Protein AF-A0A957G8X1-F1 (afdb_monomer_lite)

Radius of gyration: 17.3 Å; chains: 1; bounding box: 53×27×40 Å

Secondary structure (DSSP, 8-state):
-PPPHHHHHHHHHHHHHTT-HHHHHHHHHHHTTS---HHHHHHHHHHHHHHHHHTT-HHHHHHHHHHHHHH-SS--HHHHHHHHHIIIII--HHHHHHHHHHHHHHHHHH--SS--HHHHHHHHHHHHHHHHHHHHHHHHHTT-

Structure (mmCIF, N/CA/C/O backbone):
data_AF-A0A957G8X1-F1
#
_entry.id   AF-A0A957G8X1-F1
#
loop_
_atom_site.group_PDB
_atom_site.id
_atom_site.type_symbol
_atom_site.label_atom_id
_atom_site.label_alt_id
_atom_site.label_comp_id
_atom_site.label_asym_id
_atom_site.label_entity_id
_atom_site.label_seq_id
_atom_site.pdbx_PDB_ins_code
_atom_site.Cartn_x
_atom_site.Cartn_y
_atom_site.Cartn_z
_atom_site.occupancy
_atom_site.B_iso_or_equiv
_atom_site.auth_seq_id
_atom_site.auth_comp_id
_atom_site.auth_asym_id
_atom_site.auth_atom_id
_atom_site.pdbx_PDB_model_num
ATOM 1 N N . ALA A 1 1 ? -30.491 -12.656 2.046 1.00 53.97 1 ALA A N 1
ATOM 2 C CA . ALA A 1 1 ? -29.341 -12.913 1.165 1.00 53.97 1 ALA A CA 1
ATOM 3 C C . ALA A 1 1 ? -28.154 -12.186 1.769 1.00 53.97 1 ALA A C 1
ATOM 5 O O . ALA A 1 1 ? -28.340 -11.051 2.197 1.00 53.97 1 ALA A O 1
ATOM 6 N N . VAL A 1 2 ? -27.007 -12.848 1.909 1.00 68.50 2 VAL A N 1
ATOM 7 C CA . VAL A 1 2 ? -25.752 -12.133 2.184 1.00 68.50 2 VAL A CA 1
ATOM 8 C C . VAL A 1 2 ? -25.449 -11.336 0.913 1.00 68.50 2 VAL A C 1
ATOM 10 O O . VAL A 1 2 ? -25.648 -11.873 -0.172 1.00 68.50 2 VAL A O 1
ATOM 13 N N . ALA A 1 3 ? -25.122 -10.050 1.034 1.00 82.12 3 ALA A N 1
ATOM 14 C CA . ALA A 1 3 ? -24.776 -9.239 -0.133 1.00 82.12 3 ALA A CA 1
ATOM 15 C C . ALA A 1 3 ? -23.482 -9.777 -0.759 1.00 82.12 3 ALA A C 1
ATOM 17 O O . ALA A 1 3 ? -22.564 -10.146 -0.024 1.00 82.12 3 ALA A O 1
ATOM 18 N N . GLU A 1 4 ? -23.423 -9.834 -2.089 1.00 91.56 4 GLU A N 1
ATOM 19 C CA . GLU A 1 4 ? -22.232 -10.309 -2.795 1.00 91.56 4 GLU A CA 1
ATOM 20 C C . GLU A 1 4 ? -21.053 -9.339 -2.568 1.00 91.56 4 GLU A C 1
ATOM 22 O O . GLU A 1 4 ? -21.274 -8.136 -2.371 1.00 91.56 4 GLU A O 1
ATOM 27 N N . PRO A 1 5 ? -19.791 -9.809 -2.595 1.00 93.50 5 PRO A N 1
ATOM 28 C CA . PRO A 1 5 ? -18.630 -8.951 -2.342 1.00 93.50 5 PRO A CA 1
ATOM 29 C C . PRO A 1 5 ? -18.544 -7.717 -3.262 1.00 93.50 5 PRO A C 1
ATOM 31 O O . PRO A 1 5 ? -18.173 -6.638 -2.797 1.00 93.50 5 PRO A O 1
ATOM 34 N N . ASP A 1 6 ? -18.954 -7.843 -4.528 1.00 94.38 6 ASP A N 1
ATOM 35 C CA . ASP A 1 6 ? -19.010 -6.737 -5.501 1.00 94.38 6 ASP A CA 1
ATOM 36 C C . ASP A 1 6 ? -20.045 -5.659 -5.128 1.00 94.38 6 ASP A C 1
ATOM 38 O O . ASP A 1 6 ? -19.804 -4.451 -5.276 1.00 94.38 6 ASP A O 1
ATOM 42 N N . ASP A 1 7 ? -21.196 -6.081 -4.596 1.00 95.50 7 ASP A N 1
ATOM 43 C CA . ASP A 1 7 ? -22.244 -5.173 -4.126 1.00 95.50 7 ASP A CA 1
ATOM 44 C C . ASP A 1 7 ? -21.768 -4.412 -2.884 1.00 95.50 7 ASP A C 1
ATOM 46 O O . ASP A 1 7 ? -21.935 -3.193 -2.784 1.00 95.5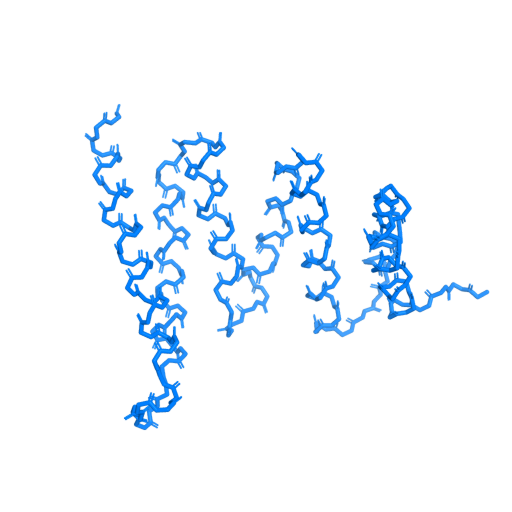0 7 ASP A O 1
ATOM 50 N N . LEU A 1 8 ? -21.119 -5.117 -1.953 1.00 96.25 8 LEU A N 1
ATOM 51 C CA . LEU A 1 8 ? -20.538 -4.521 -0.750 1.00 96.25 8 LEU A CA 1
ATOM 52 C C . LEU A 1 8 ? -19.420 -3.531 -1.085 1.00 96.25 8 LEU A C 1
ATOM 54 O O . LEU A 1 8 ? -19.377 -2.449 -0.499 1.00 96.25 8 LEU A O 1
ATOM 58 N N . LEU A 1 9 ? -18.560 -3.843 -2.058 1.00 97.19 9 LEU A N 1
ATOM 59 C CA . LEU A 1 9 ? -17.548 -2.914 -2.564 1.00 97.19 9 LEU A CA 1
ATOM 60 C C . LEU A 1 9 ? -18.194 -1.645 -3.145 1.00 97.19 9 LEU A C 1
ATOM 62 O O . LEU A 1 9 ? -17.774 -0.520 -2.851 1.00 97.19 9 LEU A O 1
ATOM 66 N N . SER A 1 10 ? -19.247 -1.810 -3.947 1.00 97.31 10 SER A N 1
ATOM 67 C CA . SER A 1 10 ? -19.978 -0.697 -4.559 1.00 97.31 10 SER A CA 1
ATOM 68 C C . SER A 1 10 ? -20.642 0.207 -3.513 1.00 97.31 10 SER A C 1
ATOM 70 O O . SER A 1 10 ? -20.550 1.439 -3.602 1.00 97.31 10 SER A O 1
ATOM 72 N N . LEU A 1 11 ? -21.260 -0.388 -2.489 1.00 97.25 11 LEU A N 1
ATOM 73 C CA . LEU A 1 11 ? -21.856 0.334 -1.365 1.00 97.25 11 LEU A CA 1
ATOM 74 C C . LEU A 1 11 ? -20.792 1.026 -0.503 1.00 97.25 11 LEU A C 1
ATOM 76 O O . LEU A 1 11 ? -20.948 2.204 -0.174 1.00 97.25 11 LEU A O 1
ATOM 80 N N . ALA A 1 12 ? -19.673 0.359 -0.214 1.00 97.88 12 ALA A N 1
ATOM 81 C CA . ALA A 1 12 ? -18.568 0.955 0.531 1.00 97.88 12 ALA A CA 1
ATOM 82 C C . ALA A 1 12 ? -18.042 2.216 -0.165 1.00 97.88 12 ALA A C 1
ATOM 84 O O . ALA A 1 12 ? -17.885 3.262 0.464 1.00 97.88 12 ALA A O 1
ATOM 85 N N . ARG A 1 13 ? -17.851 2.172 -1.489 1.00 98.00 13 ARG A N 1
ATOM 86 C CA . ARG A 1 13 ? -17.451 3.343 -2.289 1.00 98.00 13 ARG A CA 1
ATOM 87 C C . ARG A 1 13 ? -18.464 4.481 -2.222 1.00 98.00 13 ARG A C 1
ATOM 89 O O . ARG A 1 13 ? -18.078 5.653 -2.242 1.00 98.00 13 ARG A O 1
ATOM 96 N N . TRP A 1 14 ? -19.754 4.161 -2.165 1.00 98.12 14 TRP A N 1
ATOM 97 C CA . TRP A 1 14 ? -20.806 5.159 -1.991 1.00 98.12 14 TRP A CA 1
ATOM 98 C C . TRP A 1 14 ? -20.712 5.850 -0.624 1.00 98.12 14 TRP A C 1
ATOM 100 O O . TRP A 1 14 ? -20.682 7.082 -0.584 1.00 98.12 14 TRP A O 1
ATOM 110 N N . HIS A 1 15 ? -20.551 5.085 0.458 1.00 98.12 15 HIS A N 1
ATOM 111 C CA . HIS A 1 15 ? -20.329 5.614 1.808 1.00 98.12 15 HIS A CA 1
ATOM 112 C C . HIS A 1 15 ? -19.031 6.437 1.907 1.00 98.12 15 HIS A C 1
ATOM 114 O O . HIS A 1 15 ? -19.029 7.544 2.446 1.00 98.12 15 HIS A O 1
ATOM 120 N N . ILE A 1 16 ? -17.943 5.982 1.273 1.00 97.88 16 ILE A N 1
ATOM 121 C CA . ILE A 1 16 ? -16.670 6.718 1.189 1.00 97.88 16 ILE A CA 1
ATOM 122 C C . ILE A 1 16 ? -16.864 8.119 0.600 1.00 97.88 16 ILE A C 1
ATOM 124 O O . ILE A 1 16 ? -16.337 9.089 1.146 1.00 97.88 16 ILE A O 1
ATOM 128 N N . ARG A 1 17 ? -17.621 8.252 -0.499 1.00 97.81 17 ARG A N 1
ATOM 129 C CA . ARG A 1 17 ? -17.893 9.562 -1.123 1.00 97.81 17 ARG A CA 1
ATOM 130 C C . ARG A 1 17 ? -18.690 10.497 -0.212 1.00 97.81 17 ARG A C 1
ATOM 132 O O . ARG A 1 17 ? -18.601 11.711 -0.370 1.00 97.81 17 ARG A O 1
ATOM 139 N N . ARG A 1 18 ? -19.442 9.937 0.733 1.00 98.00 18 ARG A N 1
ATOM 140 C CA . ARG A 1 18 ? -20.230 10.659 1.740 1.00 98.00 18 ARG A CA 1
ATOM 141 C C . ARG A 1 18 ? -19.472 10.889 3.049 1.00 98.00 18 ARG A C 1
ATOM 143 O O . ARG A 1 18 ? -20.015 11.520 3.945 1.00 98.00 18 ARG A O 1
ATOM 150 N N . GLN A 1 19 ? -18.220 10.433 3.132 1.00 97.38 19 GLN A N 1
ATOM 151 C CA . GLN A 1 19 ? -17.379 10.469 4.335 1.00 97.38 19 GLN A CA 1
ATOM 152 C C . GLN A 1 19 ? -17.928 9.637 5.510 1.00 97.38 19 GLN A C 1
ATOM 154 O O . GLN A 1 19 ? -17.527 9.829 6.654 1.00 97.38 19 GLN A O 1
ATOM 159 N N . GLU A 1 20 ? -18.807 8.681 5.215 1.00 98.25 20 GLU A N 1
ATOM 160 C CA . GLU A 1 20 ? -19.376 7.707 6.155 1.00 98.25 20 GLU A CA 1
ATOM 161 C C . GLU A 1 20 ? -18.390 6.530 6.281 1.00 98.25 20 GLU A C 1
ATOM 163 O O . GLU A 1 20 ? -18.534 5.473 5.666 1.00 98.25 20 GLU A O 1
ATOM 168 N N . TYR A 1 21 ? -17.260 6.782 6.948 1.00 98.25 21 TYR A N 1
ATOM 169 C CA . TYR A 1 21 ? -16.101 5.887 6.904 1.00 98.25 21 TYR A CA 1
ATOM 170 C C . TYR A 1 21 ? -16.283 4.586 7.692 1.00 98.25 21 TYR A C 1
ATOM 172 O O . TYR A 1 21 ? -15.755 3.560 7.262 1.00 98.25 21 TYR A O 1
ATOM 180 N N . ASP A 1 22 ? -17.030 4.610 8.793 1.00 97.94 22 ASP A N 1
ATOM 181 C CA . ASP A 1 22 ? -17.245 3.430 9.639 1.00 97.94 22 ASP A CA 1
ATOM 182 C C . ASP A 1 22 ? -18.154 2.409 8.932 1.00 97.94 22 ASP A C 1
ATOM 184 O O . ASP A 1 22 ? -17.893 1.199 8.938 1.00 97.94 22 ASP A O 1
ATOM 188 N N . GLU A 1 23 ? -19.188 2.896 8.242 1.00 97.94 23 GLU A N 1
ATOM 189 C CA . GLU A 1 23 ? -20.075 2.090 7.406 1.00 97.94 23 GLU A CA 1
ATOM 190 C C . GLU A 1 23 ? -19.315 1.486 6.224 1.00 97.94 23 GLU A C 1
ATOM 192 O O . GLU A 1 23 ? -19.410 0.281 5.972 1.00 97.94 23 GLU A O 1
ATOM 197 N N . ALA A 1 24 ? -18.507 2.300 5.535 1.00 98.31 24 ALA A N 1
ATOM 198 C CA . ALA A 1 24 ? -17.683 1.827 4.430 1.00 98.31 24 ALA A CA 1
ATOM 199 C C . ALA A 1 24 ? -16.721 0.715 4.864 1.00 98.31 24 ALA A C 1
ATOM 201 O O . ALA A 1 24 ? -16.600 -0.304 4.188 1.00 98.31 24 ALA A O 1
ATOM 202 N N . GLU A 1 25 ? -16.047 0.886 6.000 1.00 98.38 25 GLU A N 1
ATOM 203 C CA . GLU A 1 25 ? -15.130 -0.123 6.518 1.00 98.38 25 GLU A CA 1
ATOM 204 C C . GLU A 1 25 ? -15.847 -1.421 6.873 1.00 98.38 25 GLU A C 1
ATOM 206 O O . GLU A 1 25 ? -15.357 -2.503 6.544 1.00 98.38 25 GLU A O 1
ATOM 211 N N . THR A 1 26 ? -17.008 -1.316 7.521 1.00 97.94 26 THR A N 1
ATOM 212 C CA . THR A 1 26 ? -17.830 -2.475 7.875 1.00 97.94 26 THR A CA 1
ATOM 213 C C . THR A 1 26 ? -18.154 -3.298 6.633 1.00 97.94 26 THR A C 1
ATOM 215 O O . THR A 1 26 ? -17.959 -4.513 6.636 1.00 97.94 26 THR A O 1
ATOM 218 N N . MET A 1 27 ? -18.566 -2.640 5.550 1.00 97.38 27 MET A N 1
ATOM 219 C CA . MET A 1 27 ? -18.871 -3.301 4.280 1.00 97.38 27 MET A CA 1
ATOM 220 C C . MET A 1 27 ? -17.642 -3.945 3.633 1.00 97.38 27 MET A C 1
ATOM 222 O O . MET A 1 27 ? -17.719 -5.095 3.210 1.00 97.38 27 MET A O 1
ATOM 226 N N . LEU A 1 28 ? -16.498 -3.253 3.598 1.00 97.81 28 LEU A N 1
ATOM 227 C CA . LEU A 1 28 ? -15.258 -3.801 3.033 1.00 97.81 28 LEU A CA 1
ATOM 228 C C . LEU A 1 28 ? -14.781 -5.037 3.805 1.00 97.81 28 LEU A C 1
ATOM 230 O O . LEU A 1 28 ? -14.409 -6.043 3.205 1.00 97.81 28 LEU A O 1
ATOM 234 N N . ARG A 1 29 ? -14.830 -4.994 5.141 1.00 97.44 29 ARG A N 1
ATOM 235 C CA . ARG A 1 29 ? -14.462 -6.140 5.987 1.00 97.44 29 ARG A CA 1
ATOM 236 C C . ARG A 1 29 ? -15.433 -7.304 5.837 1.00 97.44 29 ARG A C 1
ATOM 238 O O . ARG A 1 29 ? -14.996 -8.449 5.848 1.00 97.44 29 ARG A O 1
ATOM 245 N N . GLN A 1 30 ? -16.728 -7.020 5.695 1.00 95.94 30 GLN A N 1
ATOM 246 C CA . GLN A 1 30 ? -17.732 -8.044 5.410 1.00 95.94 30 GLN A CA 1
ATOM 247 C C . GLN A 1 30 ? -17.489 -8.701 4.051 1.00 95.94 30 GLN A C 1
ATOM 249 O O . GLN A 1 30 ? -17.531 -9.925 3.968 1.00 95.94 30 GLN A O 1
ATOM 254 N N . ALA A 1 31 ? -17.177 -7.916 3.017 1.00 96.19 31 ALA A N 1
ATOM 255 C CA . ALA A 1 31 ? -16.868 -8.443 1.693 1.00 96.19 31 ALA A CA 1
ATOM 256 C C . ALA A 1 31 ? -15.659 -9.388 1.749 1.00 96.19 31 ALA A C 1
ATOM 258 O O . ALA A 1 31 ? -15.740 -10.516 1.272 1.00 96.19 31 ALA A O 1
ATOM 259 N N . LEU A 1 32 ? -14.582 -8.973 2.427 1.00 96.06 32 LEU A N 1
ATOM 260 C CA . LEU A 1 32 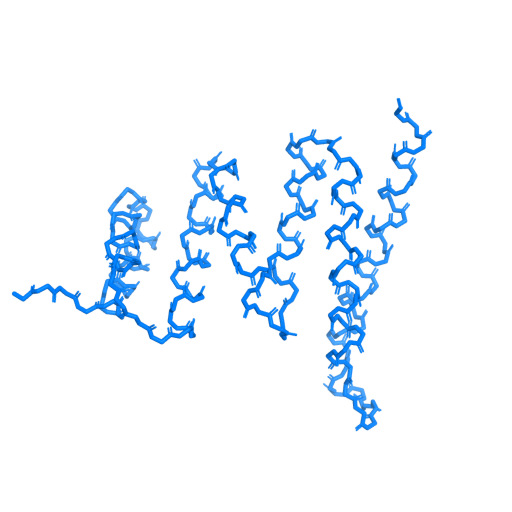? -13.346 -9.751 2.594 1.00 96.06 32 LEU A CA 1
ATOM 261 C C . LEU A 1 32 ? -13.497 -11.051 3.404 1.00 96.06 32 LEU A C 1
ATOM 263 O O . LEU A 1 32 ? -12.559 -11.844 3.437 1.00 96.06 32 LEU A O 1
ATOM 267 N N . ALA A 1 33 ? -14.634 -11.282 4.067 1.00 93.62 33 ALA A N 1
ATOM 268 C CA . ALA A 1 33 ? -14.880 -12.521 4.806 1.00 93.62 33 ALA A CA 1
ATOM 269 C C . ALA A 1 33 ? -15.308 -13.695 3.903 1.00 93.62 33 ALA A C 1
ATOM 271 O O . ALA A 1 33 ? -15.306 -14.839 4.359 1.00 93.62 33 ALA A O 1
ATOM 272 N N . GLY A 1 34 ? -15.704 -13.418 2.656 1.00 87.81 34 GLY A N 1
ATOM 273 C CA . GLY A 1 34 ? -16.123 -14.422 1.680 1.00 87.81 34 GLY A CA 1
ATOM 274 C C . GLY A 1 34 ? -14.998 -14.889 0.757 1.00 87.81 34 GLY A C 1
ATOM 275 O O . GLY A 1 34 ? -13.947 -14.258 0.642 1.00 87.81 34 GLY A O 1
ATOM 276 N N . GLU A 1 35 ? -15.244 -15.994 0.056 1.00 90.06 35 GLU A N 1
ATOM 277 C CA . GLU A 1 35 ? -14.409 -16.408 -1.072 1.00 90.06 35 GLU A CA 1
ATOM 278 C C . GLU A 1 35 ? -14.690 -15.520 -2.285 1.00 90.06 35 GLU A C 1
ATOM 280 O O . GLU A 1 35 ? -15.835 -15.168 -2.566 1.00 90.06 35 GLU A O 1
ATOM 285 N N . MET A 1 36 ? -13.639 -15.162 -3.020 1.00 94.44 36 MET A N 1
ATOM 286 C CA . MET A 1 36 ? -13.751 -14.326 -4.210 1.00 94.44 36 MET A CA 1
ATOM 287 C C . MET A 1 36 ? -12.548 -14.515 -5.143 1.00 94.44 36 MET A C 1
ATOM 289 O O . MET A 1 36 ? -11.498 -14.997 -4.706 1.00 94.44 36 MET A O 1
ATOM 293 N N . PRO A 1 37 ? -12.656 -14.108 -6.420 1.00 95.56 37 PRO A N 1
ATOM 294 C CA . PRO A 1 37 ? -11.513 -14.050 -7.324 1.00 95.56 37 PRO A CA 1
ATOM 295 C C . PRO A 1 37 ? -10.420 -13.100 -6.816 1.00 95.56 37 PRO A C 1
ATOM 297 O O . PRO A 1 37 ? -10.713 -12.057 -6.231 1.00 95.56 37 PRO A O 1
ATOM 300 N N . LEU A 1 38 ? -9.156 -13.418 -7.117 1.00 93.62 38 LEU A N 1
ATOM 301 C CA . LEU A 1 38 ? -7.993 -12.640 -6.666 1.00 93.62 38 LEU A CA 1
ATOM 302 C C . LEU A 1 38 ? -8.082 -11.149 -7.031 1.00 93.62 38 LEU A C 1
ATOM 304 O O . LEU A 1 38 ? -7.754 -10.306 -6.205 1.00 93.62 38 LEU A O 1
ATOM 308 N N . ALA A 1 39 ? -8.562 -10.826 -8.234 1.00 93.69 39 ALA A N 1
ATOM 309 C CA . ALA A 1 39 ? -8.692 -9.440 -8.683 1.00 93.69 39 ALA A CA 1
ATOM 310 C C . ALA A 1 39 ? -9.643 -8.623 -7.787 1.00 93.69 39 ALA A C 1
ATOM 312 O O . ALA A 1 39 ? -9.306 -7.513 -7.379 1.00 93.69 39 ALA A O 1
ATOM 313 N N . LEU A 1 40 ? -10.794 -9.198 -7.416 1.00 95.88 40 LEU A N 1
ATOM 314 C CA . LEU A 1 40 ? -11.753 -8.548 -6.519 1.00 95.88 40 LEU A CA 1
ATOM 315 C C . LEU A 1 40 ? -11.199 -8.430 -5.095 1.00 95.88 40 LEU A C 1
ATOM 317 O O . LEU A 1 40 ? -11.348 -7.394 -4.447 1.00 95.88 40 LEU A O 1
ATOM 321 N N . TYR A 1 41 ? -10.497 -9.464 -4.626 1.00 95.94 41 TYR A N 1
ATOM 322 C CA . TYR A 1 41 ? -9.805 -9.423 -3.341 1.00 95.94 41 TYR A CA 1
ATOM 323 C C . TYR A 1 41 ? -8.800 -8.269 -3.278 1.00 95.94 41 TYR A C 1
ATOM 325 O O . TYR A 1 41 ? -8.815 -7.489 -2.328 1.00 95.94 41 TYR A O 1
ATOM 333 N N . GLN A 1 42 ? -7.962 -8.119 -4.306 1.00 95.31 42 GLN A N 1
ATOM 334 C CA . GLN A 1 42 ? -6.980 -7.037 -4.385 1.00 95.31 42 GLN A CA 1
ATOM 335 C C . GLN A 1 42 ? -7.643 -5.659 -4.372 1.00 95.31 42 GLN A C 1
ATOM 337 O O . GLN A 1 42 ? -7.182 -4.769 -3.657 1.00 95.31 42 GLN A O 1
ATOM 342 N N . GLU A 1 43 ? -8.748 -5.492 -5.099 1.00 96.31 43 GLU A N 1
ATOM 343 C CA . GLU A 1 43 ? -9.505 -4.240 -5.132 1.00 96.31 43 GLU A CA 1
ATOM 344 C C . GLU A 1 43 ? -10.099 -3.885 -3.758 1.00 96.31 43 GLU A C 1
ATOM 346 O O . GLU A 1 43 ? -9.956 -2.753 -3.289 1.00 96.31 43 GLU A O 1
ATOM 351 N N . LEU A 1 44 ? -10.694 -4.861 -3.066 1.00 97.69 44 LEU A N 1
ATOM 352 C CA . LEU A 1 44 ? -11.240 -4.691 -1.716 1.00 97.69 44 LEU A CA 1
ATOM 353 C C . LEU A 1 44 ? -10.157 -4.369 -0.680 1.00 97.69 44 LEU A C 1
ATOM 355 O O . LEU A 1 44 ? -10.321 -3.446 0.124 1.00 97.69 44 LEU A O 1
ATOM 359 N N . VAL A 1 45 ? -9.042 -5.103 -0.704 1.00 97.56 45 VAL A N 1
ATOM 360 C CA . VAL A 1 45 ? -7.888 -4.864 0.175 1.00 97.56 45 VAL A CA 1
ATOM 361 C C . VAL A 1 45 ? -7.323 -3.464 -0.058 1.00 97.56 45 VAL A C 1
ATOM 363 O O . VAL A 1 45 ? -7.035 -2.753 0.906 1.00 97.56 45 VAL A O 1
ATOM 366 N N . GLN A 1 46 ? -7.212 -3.034 -1.316 1.00 97.75 46 GLN A N 1
ATOM 367 C CA . GLN A 1 46 ? -6.731 -1.703 -1.678 1.00 97.75 46 GLN A CA 1
ATOM 368 C C . GLN A 1 46 ? -7.657 -0.595 -1.170 1.00 97.75 46 GLN A C 1
ATOM 370 O O . GLN A 1 46 ? -7.179 0.365 -0.560 1.00 97.75 46 GLN A O 1
ATOM 375 N N . GLU A 1 47 ? -8.969 -0.718 -1.371 1.00 98.31 47 GLU A N 1
ATOM 376 C CA . GLU A 1 47 ? -9.944 0.253 -0.858 1.00 98.31 47 GLU A CA 1
ATOM 377 C C . GLU A 1 47 ? -9.903 0.346 0.671 1.00 98.31 47 GLU A C 1
ATOM 379 O O . GLU A 1 47 ? -9.877 1.449 1.228 1.00 98.31 47 GLU A O 1
ATOM 384 N N . LEU A 1 48 ? -9.813 -0.794 1.364 1.00 98.50 48 LEU A N 1
ATOM 385 C CA . LEU A 1 48 ? -9.707 -0.820 2.822 1.00 98.50 48 LEU A CA 1
ATOM 386 C C . LEU A 1 48 ? -8.404 -0.172 3.301 1.00 98.50 48 LEU A C 1
ATOM 388 O O . LEU A 1 48 ? -8.424 0.657 4.212 1.00 98.50 48 LEU A O 1
ATOM 392 N N . ALA A 1 49 ? -7.277 -0.475 2.659 1.00 98.25 49 ALA A N 1
ATOM 393 C CA . ALA A 1 49 ? -5.987 0.112 2.998 1.00 98.25 49 ALA A CA 1
ATOM 394 C C . ALA A 1 49 ? -5.988 1.644 2.827 1.00 98.25 49 ALA A C 1
ATOM 396 O O . ALA A 1 49 ? -5.503 2.377 3.699 1.00 98.25 49 ALA A O 1
ATOM 397 N N . TYR A 1 50 ? -6.595 2.153 1.750 1.00 98.19 50 TYR A N 1
ATOM 398 C CA . TYR A 1 50 ? -6.771 3.592 1.549 1.00 98.19 50 TYR A CA 1
ATOM 399 C C . TYR A 1 50 ? -7.700 4.228 2.583 1.00 98.19 50 TYR A C 1
ATOM 401 O O . TYR A 1 50 ? -7.385 5.304 3.101 1.00 98.19 50 TYR A O 1
ATOM 409 N N . LEU A 1 51 ? -8.822 3.583 2.910 1.00 98.44 51 LEU A N 1
ATOM 410 C CA . LEU A 1 51 ? -9.760 4.059 3.926 1.00 98.44 51 LEU A CA 1
ATOM 411 C C . LEU A 1 51 ? -9.093 4.166 5.305 1.00 98.44 51 LEU A C 1
ATOM 413 O O . LEU A 1 51 ? -9.210 5.199 5.971 1.00 98.44 51 LEU A O 1
ATOM 417 N N . LEU A 1 52 ? -8.340 3.140 5.706 1.00 98.44 52 LEU A N 1
ATOM 418 C CA . LEU A 1 52 ? -7.589 3.115 6.963 1.00 98.44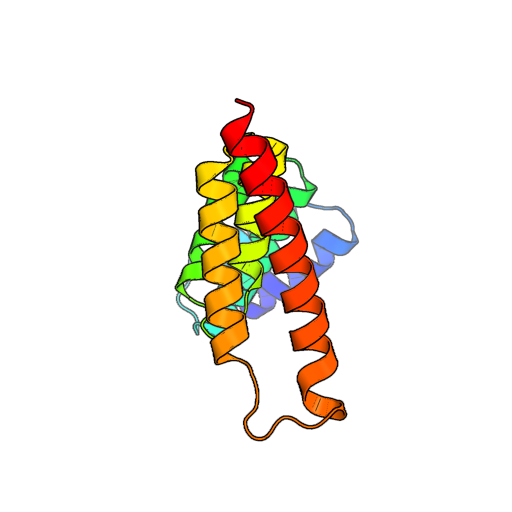 52 LEU A CA 1
ATOM 419 C C . LEU A 1 52 ? -6.540 4.227 7.006 1.00 98.44 52 LEU A C 1
ATOM 421 O O . LEU A 1 52 ? -6.485 4.997 7.966 1.00 98.44 52 LEU A O 1
ATOM 425 N N . LYS A 1 53 ? -5.761 4.389 5.931 1.00 96.50 53 LYS A N 1
ATOM 426 C CA . LYS A 1 53 ? -4.779 5.475 5.819 1.00 96.50 53 LYS A CA 1
ATOM 427 C C . LYS A 1 53 ? -5.439 6.854 5.924 1.00 96.50 53 LYS A C 1
ATOM 429 O O . LYS A 1 53 ? -4.961 7.704 6.672 1.00 96.50 53 LYS A O 1
ATOM 434 N N . ARG A 1 54 ? -6.552 7.080 5.215 1.00 96.25 54 ARG A N 1
ATOM 435 C CA . ARG A 1 54 ? -7.310 8.346 5.246 1.00 96.25 54 ARG A CA 1
ATOM 436 C C . ARG A 1 54 ? -7.860 8.671 6.633 1.00 96.25 54 ARG A C 1
ATOM 438 O O . ARG A 1 54 ? -7.940 9.839 6.992 1.00 96.25 54 ARG A O 1
ATOM 445 N N . THR A 1 55 ? -8.213 7.652 7.408 1.00 97.38 55 THR A N 1
ATOM 446 C CA . THR A 1 55 ? -8.735 7.797 8.777 1.00 97.38 55 THR A CA 1
ATOM 447 C C . THR A 1 55 ? -7.631 7.792 9.842 1.00 97.38 55 THR A C 1
ATOM 449 O O . THR A 1 55 ? -7.914 7.668 11.028 1.00 97.38 55 THR A O 1
ATOM 452 N N . GLY A 1 56 ? -6.362 7.937 9.441 1.00 96.19 56 GLY A N 1
ATOM 453 C CA . GLY A 1 56 ? -5.223 8.045 10.357 1.00 96.19 56 GLY A CA 1
ATOM 454 C C . GLY A 1 56 ? -4.716 6.711 10.910 1.00 96.19 56 GLY A C 1
ATOM 455 O O . GLY A 1 56 ? -3.726 6.690 11.635 1.00 96.19 56 GLY A O 1
ATOM 456 N N . ARG A 1 57 ? -5.315 5.580 10.526 1.00 97.69 57 ARG A N 1
ATOM 457 C CA . ARG A 1 57 ? -4.964 4.228 10.994 1.00 97.69 57 ARG A CA 1
ATOM 458 C C . ARG A 1 57 ? -3.913 3.572 10.102 1.00 97.69 57 ARG A C 1
ATOM 460 O O . ARG A 1 57 ? -4.070 2.451 9.622 1.00 97.69 57 ARG A O 1
ATOM 467 N N . SER A 1 58 ? -2.817 4.291 9.871 1.00 95.88 58 SER A N 1
ATOM 468 C CA . SER A 1 58 ? -1.742 3.845 8.971 1.00 95.88 58 SER A CA 1
ATOM 469 C C . SER A 1 58 ? -1.076 2.544 9.438 1.00 95.88 58 SER A C 1
ATOM 471 O O . SER A 1 58 ? -0.726 1.712 8.606 1.00 95.88 58 SER A O 1
ATOM 473 N N . ASP A 1 59 ? -0.966 2.336 10.754 1.00 97.19 59 ASP A N 1
ATOM 474 C CA . ASP A 1 59 ? -0.433 1.095 11.341 1.00 97.19 59 ASP A CA 1
ATOM 475 C C . ASP A 1 59 ? -1.304 -0.129 11.042 1.00 97.19 59 ASP A C 1
ATOM 477 O O . ASP A 1 59 ? -0.817 -1.256 11.015 1.00 97.19 59 ASP A O 1
ATOM 481 N N . GLU A 1 60 ? -2.600 0.068 10.811 1.00 97.94 60 GLU A N 1
ATOM 482 C CA . GLU A 1 60 ? -3.482 -1.015 10.396 1.00 97.94 60 GLU A CA 1
ATOM 483 C C . GLU A 1 60 ? -3.418 -1.228 8.881 1.00 97.94 60 GLU A C 1
ATOM 485 O O . GLU A 1 60 ? -3.332 -2.366 8.417 1.00 97.94 60 GLU A O 1
ATOM 490 N N . ALA A 1 61 ? -3.377 -0.132 8.116 1.00 98.12 61 ALA A N 1
ATOM 491 C CA . ALA A 1 61 ? -3.269 -0.157 6.660 1.00 98.12 61 ALA A CA 1
ATOM 492 C C . ALA A 1 61 ? -2.037 -0.940 6.166 1.00 98.12 61 ALA A C 1
ATOM 494 O O . ALA A 1 61 ? -2.110 -1.593 5.127 1.00 98.12 61 ALA A O 1
ATOM 495 N N . VAL A 1 62 ? -0.924 -0.917 6.915 1.00 97.81 62 VAL A N 1
ATOM 496 C CA . VAL A 1 62 ? 0.339 -1.575 6.530 1.00 97.81 62 VAL A CA 1
ATOM 497 C C . VAL A 1 62 ? 0.165 -3.063 6.204 1.00 97.81 62 VAL A C 1
ATOM 499 O O . VAL A 1 62 ? 0.750 -3.552 5.241 1.00 97.81 62 VAL A O 1
ATOM 502 N N . LYS A 1 63 ? -0.704 -3.770 6.937 1.00 97.38 63 LYS A N 1
ATOM 503 C CA . LYS A 1 63 ? -0.960 -5.208 6.745 1.00 97.38 63 LYS A CA 1
ATOM 504 C C . LYS A 1 63 ? -1.617 -5.488 5.395 1.00 97.38 63 LYS A C 1
ATOM 506 O O . LYS A 1 63 ? -1.321 -6.487 4.749 1.00 97.38 63 LYS A O 1
ATOM 511 N N . TYR A 1 64 ? -2.486 -4.584 4.956 1.00 98.00 64 TYR A N 1
ATOM 512 C CA . TYR A 1 64 ? -3.167 -4.678 3.669 1.00 98.00 64 TYR A CA 1
ATOM 513 C C . TYR A 1 64 ? -2.240 -4.273 2.516 1.00 98.00 64 TYR A C 1
ATOM 515 O O . TYR A 1 64 ? -2.245 -4.916 1.470 1.00 98.00 64 TYR A O 1
ATOM 523 N N . TRP A 1 65 ? -1.355 -3.291 2.719 1.00 98.31 65 TRP A N 1
ATOM 524 C CA . TRP A 1 65 ? -0.314 -2.983 1.731 1.00 98.31 65 TRP A CA 1
ATOM 525 C C . TRP A 1 65 ? 0.678 -4.138 1.539 1.00 98.31 65 TRP A C 1
ATOM 527 O O . TRP A 1 65 ? 1.075 -4.399 0.406 1.00 98.31 65 TRP A O 1
ATOM 537 N N . GLN A 1 66 ? 1.018 -4.876 2.603 1.00 97.69 66 GLN A N 1
ATOM 538 C CA . GLN A 1 66 ? 1.804 -6.116 2.509 1.00 97.69 66 GLN A CA 1
ATOM 539 C C . GLN A 1 66 ? 1.080 -7.188 1.684 1.00 97.69 66 GLN A C 1
ATOM 541 O O . GLN A 1 66 ? 1.693 -7.812 0.822 1.00 97.69 66 GLN A O 1
ATOM 546 N N . GLN A 1 67 ? -0.230 -7.371 1.888 1.00 96.50 67 GLN A N 1
ATOM 547 C CA . GLN A 1 67 ? -1.029 -8.301 1.079 1.00 96.50 67 GLN A CA 1
ATOM 548 C C . GLN A 1 67 ? -1.026 -7.913 -0.406 1.00 96.50 67 GLN A C 1
ATOM 550 O O . GLN A 1 67 ? -0.843 -8.775 -1.264 1.00 96.50 67 GLN A O 1
ATOM 555 N N . ILE A 1 68 ? -1.159 -6.623 -0.724 1.00 96.56 68 ILE A N 1
ATOM 556 C CA . ILE A 1 68 ? -1.090 -6.129 -2.110 1.00 96.56 68 ILE A CA 1
ATOM 557 C C . ILE A 1 68 ? 0.291 -6.377 -2.714 1.00 96.56 68 ILE A C 1
ATOM 559 O O . ILE A 1 68 ? 0.370 -6.860 -3.840 1.00 96.56 68 ILE A O 1
ATOM 563 N N . ALA A 1 69 ? 1.364 -6.091 -1.972 1.00 95.75 69 ALA A N 1
ATOM 564 C CA . ALA A 1 69 ? 2.735 -6.296 -2.436 1.00 95.75 69 ALA A CA 1
ATOM 565 C C . ALA A 1 69 ? 3.031 -7.769 -2.771 1.00 95.75 69 ALA A C 1
ATOM 567 O O . ALA A 1 69 ? 3.708 -8.043 -3.752 1.00 95.75 69 ALA A O 1
ATOM 568 N N . VAL A 1 70 ? 2.482 -8.715 -2.002 1.00 93.88 70 VAL A N 1
ATOM 569 C CA . VAL A 1 70 ? 2.685 -10.158 -2.234 1.00 93.88 70 VAL A CA 1
ATOM 570 C C . VAL A 1 70 ? 1.791 -10.709 -3.349 1.00 93.88 70 VAL A C 1
ATOM 572 O O . VAL A 1 70 ? 2.153 -11.680 -4.008 1.00 93.88 70 VAL A O 1
ATOM 575 N N . THR A 1 71 ? 0.611 -10.125 -3.560 1.00 91.50 71 THR A N 1
ATOM 576 C CA . THR A 1 71 ? -0.364 -10.648 -4.532 1.00 91.50 71 THR A CA 1
ATOM 577 C C . THR A 1 71 ? -0.262 -10.010 -5.916 1.00 91.50 71 THR A C 1
ATOM 579 O O . THR A 1 71 ? -0.791 -10.575 -6.871 1.00 91.50 71 THR A O 1
ATOM 582 N N . SER A 1 72 ? 0.401 -8.857 -6.050 1.00 87.50 72 SER A N 1
ATOM 583 C CA . SER A 1 72 ? 0.478 -8.103 -7.309 1.00 87.50 72 SER A CA 1
ATOM 584 C C . SER A 1 72 ? 1.862 -8.230 -7.941 1.00 87.50 72 SER A C 1
ATOM 586 O O . SER A 1 72 ? 2.855 -7.842 -7.331 1.00 87.50 72 SER A O 1
ATOM 588 N N . LEU A 1 73 ? 1.927 -8.736 -9.174 1.00 82.62 73 LEU A N 1
ATOM 589 C CA . LEU A 1 73 ? 3.186 -8.906 -9.921 1.00 82.62 73 LEU A CA 1
ATOM 590 C C . LEU A 1 73 ? 3.453 -7.769 -10.919 1.00 82.62 73 LEU A C 1
ATOM 592 O O . LEU A 1 73 ? 4.567 -7.606 -11.400 1.00 82.62 73 LEU A O 1
ATOM 596 N N . ASP A 1 74 ? 2.432 -6.978 -11.223 1.00 85.00 74 ASP A N 1
ATOM 597 C CA . ASP A 1 74 ? 2.408 -5.918 -12.232 1.00 85.00 74 ASP A CA 1
ATOM 598 C C . ASP A 1 74 ? 2.106 -4.540 -11.621 1.00 85.00 74 ASP A C 1
ATOM 600 O O . ASP A 1 74 ? 1.776 -3.585 -12.322 1.00 85.00 74 ASP A O 1
ATOM 604 N N . SER A 1 75 ? 2.213 -4.420 -10.294 1.00 90.69 75 SER A N 1
ATOM 605 C CA . SER A 1 75 ? 1.929 -3.183 -9.577 1.00 90.69 75 SER A CA 1
ATOM 606 C C . SER A 1 75 ? 2.922 -2.940 -8.451 1.00 90.69 75 SER A C 1
ATOM 608 O O . SER A 1 75 ? 3.120 -3.756 -7.552 1.00 90.69 75 SER A O 1
ATOM 610 N N . VAL A 1 76 ? 3.495 -1.738 -8.442 1.00 95.25 76 VAL A N 1
ATOM 611 C CA . VAL A 1 76 ? 4.353 -1.265 -7.346 1.00 95.25 76 VAL A CA 1
ATOM 612 C C . VAL A 1 76 ? 3.573 -0.630 -6.200 1.00 95.25 76 VAL A C 1
ATOM 614 O O . VAL A 1 76 ? 4.184 -0.158 -5.244 1.00 95.25 76 VAL A O 1
ATOM 617 N N . LEU A 1 77 ? 2.240 -0.567 -6.275 1.00 95.62 77 LEU A N 1
ATOM 618 C CA . LEU A 1 77 ? 1.440 0.239 -5.353 1.00 95.62 77 LEU A CA 1
ATOM 619 C C . LEU A 1 77 ? 1.679 -0.133 -3.881 1.00 95.62 77 LEU A C 1
ATOM 621 O O . LEU A 1 77 ? 1.968 0.749 -3.070 1.00 95.62 77 LEU A O 1
ATOM 625 N N . GLY A 1 78 ? 1.599 -1.427 -3.550 1.00 97.19 78 GLY A N 1
ATOM 626 C CA . GLY A 1 78 ? 1.834 -1.919 -2.189 1.00 97.19 78 GLY A CA 1
ATOM 627 C C . GLY A 1 78 ? 3.234 -1.556 -1.688 1.00 97.19 78 GLY A C 1
ATOM 628 O O . GLY A 1 78 ? 3.376 -0.950 -0.627 1.00 97.19 78 GLY A O 1
ATOM 629 N N . HIS A 1 79 ? 4.254 -1.820 -2.506 1.00 98.12 79 HIS A N 1
ATOM 630 C CA . HIS A 1 79 ? 5.653 -1.482 -2.233 1.00 98.12 79 HIS A CA 1
ATOM 631 C C . HIS A 1 79 ? 5.851 0.024 -1.975 1.00 98.12 79 HIS A C 1
ATOM 633 O O . HIS A 1 79 ? 6.506 0.430 -1.014 1.00 98.12 79 HIS A O 1
ATOM 639 N N . LEU A 1 80 ? 5.227 0.882 -2.788 1.00 97.44 80 LEU A N 1
ATOM 640 C CA . LEU A 1 80 ? 5.343 2.334 -2.669 1.00 97.44 80 LEU A CA 1
ATOM 641 C C . LEU A 1 80 ? 4.713 2.868 -1.376 1.00 97.44 80 LEU A C 1
ATOM 643 O O . LEU A 1 80 ? 5.269 3.783 -0.756 1.00 97.44 80 LEU A O 1
ATOM 647 N N . 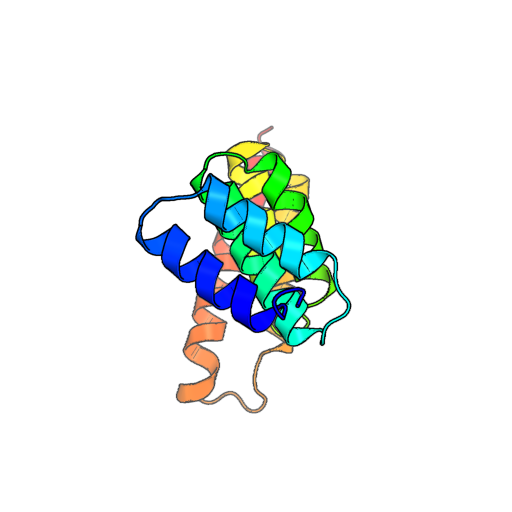GLU A 1 81 ? 3.547 2.343 -0.998 1.00 98.00 81 GLU A N 1
ATOM 648 C CA . GLU A 1 81 ? 2.853 2.712 0.237 1.00 98.00 81 GLU A CA 1
ATOM 649 C C . GLU A 1 81 ? 3.594 2.206 1.479 1.00 98.00 81 GLU A C 1
ATOM 651 O O . GLU A 1 81 ? 3.725 2.959 2.447 1.00 98.00 81 GLU A O 1
ATOM 656 N N . LEU A 1 82 ? 4.187 1.012 1.420 1.00 98.50 82 LEU A N 1
ATOM 657 C CA . LEU A 1 82 ? 5.062 0.493 2.475 1.00 98.50 82 LEU A CA 1
ATOM 658 C C . LEU A 1 82 ? 6.305 1.366 2.656 1.00 98.50 82 LEU A C 1
ATOM 660 O O . LEU A 1 82 ? 6.574 1.827 3.766 1.00 98.50 82 LEU A O 1
ATOM 664 N N . ALA A 1 83 ? 6.995 1.711 1.567 1.00 98.38 83 ALA A N 1
ATOM 665 C CA . ALA A 1 83 ? 8.139 2.616 1.625 1.00 98.38 83 ALA A CA 1
ATOM 666 C C . ALA A 1 83 ? 7.775 3.981 2.247 1.00 98.38 83 ALA A C 1
ATOM 668 O O . ALA A 1 83 ? 8.536 4.515 3.053 1.00 98.38 83 ALA A O 1
ATOM 669 N N . LYS A 1 84 ? 6.595 4.544 1.931 1.00 97.56 84 LYS A N 1
ATOM 670 C CA . LYS A 1 84 ? 6.110 5.797 2.553 1.00 97.56 84 LYS A CA 1
ATOM 671 C C . LYS A 1 84 ? 5.823 5.622 4.042 1.00 97.56 84 LYS A C 1
ATOM 673 O O . LYS A 1 84 ? 6.159 6.504 4.830 1.00 97.56 84 LYS A O 1
ATOM 678 N N . TYR A 1 85 ? 5.178 4.523 4.427 1.00 98.25 85 TYR A N 1
ATOM 679 C CA . TYR A 1 85 ? 4.847 4.240 5.821 1.00 98.25 85 TYR A CA 1
ATOM 680 C C . TYR A 1 85 ? 6.114 4.154 6.678 1.00 98.25 85 TYR A C 1
ATOM 682 O O . TYR A 1 85 ? 6.232 4.870 7.677 1.00 98.25 85 TYR A O 1
ATOM 690 N N . TYR A 1 86 ? 7.097 3.361 6.250 1.00 98.25 86 TYR A N 1
ATOM 691 C CA . TYR A 1 86 ? 8.348 3.225 6.986 1.00 98.25 86 TYR A CA 1
ATOM 692 C C . TYR A 1 86 ? 9.185 4.514 6.970 1.00 98.25 86 TYR A C 1
ATOM 694 O O . TYR A 1 86 ? 9.726 4.880 8.014 1.00 98.25 86 TYR A O 1
ATOM 702 N N . GLU A 1 87 ? 9.200 5.281 5.867 1.00 97.12 87 GLU A N 1
ATOM 703 C CA . GLU A 1 87 ? 9.902 6.577 5.818 1.00 97.12 87 GLU A CA 1
ATOM 704 C C . GLU A 1 87 ? 9.262 7.617 6.755 1.00 97.12 87 GLU A C 1
ATOM 706 O O . GLU A 1 87 ? 9.965 8.294 7.508 1.00 97.12 87 GLU A O 1
ATOM 711 N N . TRP A 1 88 ? 7.942 7.806 6.686 1.00 95.88 88 TRP A N 1
ATOM 712 C CA . TRP A 1 88 ? 7.285 8.965 7.302 1.00 95.88 88 TRP A CA 1
ATOM 713 C C . TRP A 1 88 ? 6.737 8.690 8.697 1.00 95.88 88 TRP A C 1
ATOM 715 O O . TRP A 1 88 ? 6.828 9.566 9.554 1.00 95.88 88 TRP A O 1
ATOM 725 N N . GLN A 1 89 ? 6.176 7.500 8.927 1.00 95.19 89 GLN A N 1
ATOM 726 C CA . GLN A 1 89 ? 5.534 7.159 10.200 1.00 95.19 89 GLN A CA 1
ATOM 727 C C . GLN A 1 89 ? 6.524 6.516 11.166 1.00 95.19 89 GLN A C 1
ATOM 729 O O . GLN A 1 89 ? 6.611 6.910 12.326 1.00 95.19 89 GLN A O 1
ATOM 734 N N . ARG A 1 90 ? 7.293 5.532 10.687 1.00 96.44 90 ARG A N 1
ATOM 735 C CA . ARG A 1 90 ? 8.205 4.753 11.539 1.00 96.44 90 ARG A CA 1
ATOM 736 C C . ARG A 1 90 ? 9.611 5.335 11.617 1.00 96.44 90 ARG A C 1
ATOM 738 O O . ARG A 1 90 ? 10.303 5.066 12.592 1.00 96.44 90 ARG A O 1
ATOM 745 N N . ARG A 1 91 ? 10.013 6.132 10.617 1.00 96.12 91 ARG A N 1
ATOM 746 C CA . ARG A 1 91 ? 11.406 6.565 10.398 1.00 96.12 91 ARG A CA 1
ATOM 747 C C . ARG A 1 91 ? 12.381 5.383 10.381 1.00 96.12 91 ARG A C 1
ATOM 749 O O . ARG A 1 91 ? 13.524 5.506 10.808 1.00 96.12 91 ARG A O 1
ATOM 756 N N . ASP A 1 92 ? 11.903 4.245 9.891 1.00 97.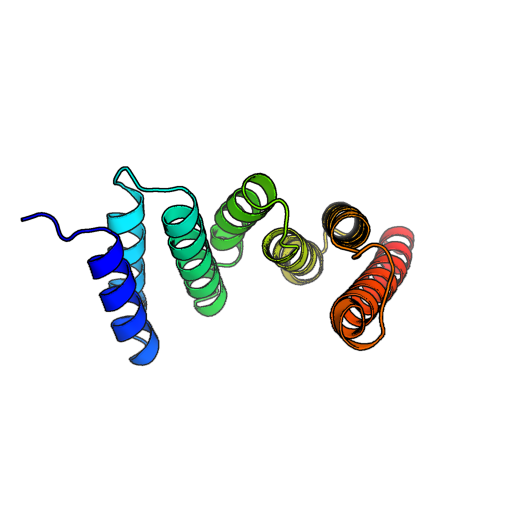56 92 ASP A N 1
ATOM 757 C CA . ASP A 1 92 ? 12.707 3.052 9.678 1.00 97.56 92 ASP A CA 1
ATOM 758 C C . ASP A 1 92 ? 13.254 3.114 8.255 1.00 97.56 92 ASP A C 1
ATOM 760 O O . ASP A 1 92 ? 12.570 2.804 7.275 1.00 97.56 92 ASP A O 1
ATOM 764 N N . TRP A 1 93 ? 14.476 3.623 8.132 1.00 97.44 93 TRP A N 1
ATOM 765 C CA . TRP A 1 93 ? 15.092 3.823 6.827 1.00 97.44 93 TRP A CA 1
ATOM 766 C C . TRP A 1 93 ? 15.431 2.497 6.148 1.00 97.44 93 TRP A C 1
ATOM 768 O O . TRP A 1 93 ? 15.369 2.439 4.926 1.00 97.44 93 TRP A O 1
ATOM 778 N N . GLY A 1 94 ? 15.751 1.450 6.916 1.00 97.81 94 GLY A N 1
ATOM 779 C CA . GLY A 1 94 ? 16.091 0.133 6.378 1.00 97.81 94 GLY A CA 1
ATOM 780 C C . GLY A 1 94 ? 14.898 -0.500 5.673 1.00 97.81 94 GLY A C 1
ATOM 781 O O . GLY A 1 94 ? 14.987 -0.841 4.496 1.00 97.81 94 GLY A O 1
ATOM 782 N N . GLU A 1 95 ? 13.751 -0.547 6.351 1.00 98.12 95 GLU A N 1
ATOM 783 C CA . GLU A 1 95 ? 12.502 -1.022 5.745 1.00 98.12 95 GLU A CA 1
ATOM 784 C C . GLU A 1 95 ? 12.067 -0.133 4.571 1.00 98.12 95 GLU A C 1
ATOM 786 O O . GLU A 1 95 ? 11.671 -0.628 3.516 1.00 98.12 95 GLU A O 1
ATOM 791 N N . ALA A 1 96 ? 12.180 1.194 4.696 1.00 98.44 96 ALA A N 1
ATOM 792 C CA . ALA A 1 96 ? 11.822 2.094 3.600 1.00 98.44 96 ALA A CA 1
ATOM 793 C C . ALA A 1 96 ? 12.684 1.871 2.341 1.00 98.44 96 ALA A C 1
ATOM 795 O O . ALA A 1 96 ? 12.162 1.951 1.223 1.00 98.44 96 ALA A O 1
ATOM 796 N N . ILE A 1 97 ? 13.985 1.603 2.514 1.00 98.56 97 ILE A N 1
ATOM 797 C CA . ILE A 1 97 ? 14.910 1.251 1.428 1.00 98.56 97 ILE A CA 1
ATOM 798 C C . ILE A 1 97 ? 14.489 -0.077 0.811 1.00 98.56 97 ILE A C 1
ATOM 800 O O . ILE A 1 97 ? 14.240 -0.104 -0.392 1.00 98.56 97 ILE A O 1
ATOM 804 N N . TYR A 1 98 ? 14.308 -1.117 1.629 1.00 98.25 98 TYR A N 1
ATOM 805 C CA . TYR A 1 98 ? 13.903 -2.447 1.175 1.00 98.25 98 TYR A CA 1
ATOM 806 C C . TYR A 1 98 ? 12.661 -2.388 0.273 1.00 98.25 98 TYR A C 1
ATOM 808 O O . TYR A 1 98 ? 12.695 -2.821 -0.877 1.00 98.25 98 TYR A O 1
ATOM 816 N N . TRP A 1 99 ? 11.582 -1.748 0.731 1.00 98.31 99 TRP A N 1
ATOM 817 C CA . TRP A 1 99 ? 10.355 -1.636 -0.065 1.00 98.31 99 TRP A CA 1
ATOM 818 C C . TRP A 1 99 ? 10.521 -0.778 -1.328 1.00 98.31 99 TRP A C 1
ATOM 820 O O . TRP A 1 99 ? 9.833 -1.006 -2.324 1.00 98.31 99 TRP A O 1
ATOM 830 N N . THR A 1 100 ? 11.441 0.192 -1.323 1.00 98.50 100 THR A N 1
ATOM 831 C CA . THR A 1 100 ? 11.772 0.975 -2.524 1.00 98.50 100 THR A CA 1
ATOM 832 C C . THR A 1 100 ? 12.551 0.136 -3.543 1.00 98.50 100 THR A C 1
ATOM 834 O O . THR A 1 100 ? 12.300 0.253 -4.740 1.00 98.50 100 THR A O 1
ATOM 837 N N . GLU A 1 101 ? 13.457 -0.731 -3.090 1.00 98.19 101 GLU A N 1
ATOM 838 C CA . GLU A 1 101 ? 14.215 -1.654 -3.946 1.00 98.19 101 GLU A CA 1
ATOM 839 C C . GLU A 1 101 ? 13.303 -2.696 -4.591 1.00 98.19 101 GLU A C 1
ATOM 841 O O . GLU A 1 101 ? 13.350 -2.874 -5.806 1.00 98.19 101 GLU A O 1
ATOM 846 N N . GLN A 1 102 ? 12.385 -3.288 -3.823 1.00 97.38 102 GLN A N 1
ATOM 847 C CA . GLN A 1 102 ? 11.388 -4.214 -4.371 1.00 97.38 102 GLN A CA 1
ATOM 848 C C . GLN A 1 102 ? 10.509 -3.542 -5.443 1.00 97.38 102 GLN A C 1
ATOM 850 O O . GLN A 1 102 ? 10.231 -4.128 -6.488 1.00 97.38 102 GLN A O 1
ATOM 855 N N . ALA A 1 103 ? 10.128 -2.272 -5.252 1.00 96.94 103 ALA A N 1
ATOM 856 C CA . ALA A 1 103 ? 9.414 -1.521 -6.286 1.00 96.94 103 ALA A CA 1
ATOM 857 C C . ALA A 1 103 ? 10.255 -1.326 -7.565 1.00 96.94 103 ALA A C 1
ATOM 859 O O . ALA A 1 103 ? 9.719 -1.431 -8.667 1.00 96.94 103 ALA A O 1
ATOM 860 N N . LEU A 1 104 ? 11.561 -1.056 -7.437 1.00 96.38 104 LEU A N 1
ATOM 861 C CA . LEU A 1 104 ? 12.474 -0.914 -8.579 1.00 96.38 104 LEU A CA 1
ATOM 862 C C . LEU A 1 104 ? 12.636 -2.225 -9.359 1.00 96.38 104 LEU A C 1
ATOM 864 O O . LEU A 1 104 ? 12.709 -2.192 -10.589 1.00 96.38 104 LEU A O 1
ATOM 868 N N . GLU A 1 105 ? 12.654 -3.370 -8.674 1.00 94.75 105 GLU A N 1
ATOM 869 C CA . GLU A 1 105 ? 12.690 -4.688 -9.318 1.00 94.75 105 GLU A CA 1
ATOM 870 C C . GLU A 1 105 ? 11.446 -4.924 -10.185 1.00 94.75 105 GLU A C 1
ATOM 872 O O . GLU A 1 105 ? 11.574 -5.277 -11.360 1.00 94.75 105 GLU A O 1
ATOM 877 N N . ILE A 1 106 ? 10.252 -4.644 -9.651 1.00 93.62 106 ILE A N 1
ATOM 878 C CA . ILE A 1 106 ? 8.984 -4.779 -10.387 1.00 93.62 106 ILE A CA 1
ATOM 879 C C . ILE A 1 106 ? 8.938 -3.812 -11.577 1.00 93.62 106 ILE A C 1
ATOM 881 O O . ILE A 1 106 ? 8.581 -4.212 -12.682 1.00 93.62 106 ILE A O 1
ATOM 885 N N . VAL A 1 107 ? 9.383 -2.559 -11.411 1.00 92.94 107 VAL A N 1
ATOM 886 C CA . VAL A 1 107 ? 9.522 -1.607 -12.533 1.00 92.94 107 VAL A CA 1
ATOM 887 C C . VAL A 1 107 ? 10.425 -2.150 -13.633 1.00 92.94 107 VAL A C 1
ATOM 889 O O . VAL A 1 107 ? 10.072 -2.062 -14.809 1.00 92.94 107 VAL A O 1
ATOM 892 N N . GLY A 1 108 ? 11.555 -2.757 -13.267 1.00 90.44 108 GLY A N 1
ATOM 893 C CA . GLY A 1 108 ? 12.454 -3.399 -14.220 1.00 90.44 108 GLY A CA 1
ATOM 894 C C . GLY A 1 108 ? 11.782 -4.516 -15.025 1.00 90.44 108 GLY A C 1
ATOM 895 O O . GLY A 1 108 ? 12.057 -4.643 -16.218 1.00 90.44 108 GLY A O 1
ATOM 896 N N . GLN A 1 109 ? 10.881 -5.280 -14.400 1.00 89.50 109 GLN A N 1
ATOM 897 C CA . GLN A 1 109 ? 10.124 -6.368 -15.032 1.00 89.50 109 GLN A CA 1
ATOM 898 C C . GLN A 1 109 ? 8.968 -5.869 -15.911 1.00 89.50 109 GLN A C 1
ATOM 900 O O . GLN A 1 109 ? 8.693 -6.465 -16.949 1.00 89.50 109 GLN A O 1
ATOM 905 N N . MET A 1 110 ? 8.318 -4.764 -15.533 1.00 87.62 110 MET A N 1
ATOM 906 C CA . MET A 1 110 ? 7.217 -4.161 -16.298 1.00 87.62 110 MET A CA 1
ATOM 907 C C . MET A 1 110 ? 7.671 -3.503 -17.608 1.00 87.62 110 MET A C 1
ATOM 909 O O . MET A 1 110 ? 6.836 -3.187 -18.456 1.00 87.62 110 MET A O 1
ATOM 913 N N . ARG A 1 111 ? 8.976 -3.256 -17.786 1.00 82.56 111 ARG A N 1
ATOM 914 C CA . ARG A 1 111 ? 9.509 -2.574 -18.973 1.00 82.56 111 ARG A CA 1
ATOM 915 C C . ARG A 1 111 ? 9.141 -3.335 -20.261 1.00 82.56 111 ARG A C 1
ATOM 917 O O . ARG A 1 111 ? 9.596 -4.467 -20.446 1.00 82.56 111 ARG A O 1
ATOM 924 N N . PRO A 1 112 ? 8.380 -2.718 -21.186 1.00 75.50 112 PRO A N 1
ATOM 925 C CA . PRO A 1 112 ? 8.036 -3.349 -22.453 1.00 75.50 112 PRO A CA 1
ATOM 926 C C . PRO A 1 112 ? 9.279 -3.493 -23.334 1.00 75.50 112 PRO A C 1
ATOM 928 O O . PRO A 1 112 ? 10.120 -2.595 -23.397 1.00 75.50 112 PRO A O 1
ATOM 931 N N . GLN A 1 113 ? 9.372 -4.619 -24.042 1.00 79.25 113 GLN A N 1
ATOM 932 C CA . GLN A 1 113 ? 10.471 -4.916 -24.958 1.00 79.25 113 GLN A CA 1
ATOM 933 C C . GLN A 1 113 ? 9.916 -5.157 -26.374 1.00 79.25 113 GLN A C 1
ATOM 935 O O . GLN A 1 113 ? 9.171 -6.123 -26.558 1.00 79.25 113 GLN A O 1
ATOM 940 N N . PRO A 1 114 ? 10.264 -4.329 -27.385 1.00 82.00 114 PRO A N 1
ATOM 941 C CA . PRO A 1 114 ? 11.172 -3.175 -27.331 1.00 82.00 114 PRO A CA 1
ATOM 942 C C . PRO A 1 114 ? 10.520 -1.912 -26.720 1.00 82.00 114 PRO A C 1
ATOM 944 O O . PRO A 1 114 ? 9.305 -1.735 -26.836 1.00 82.00 114 PRO A O 1
ATOM 947 N N . PRO A 1 115 ? 11.305 -0.993 -26.127 1.00 76.31 115 PRO A N 1
ATOM 948 C CA . PRO A 1 115 ? 10.778 0.255 -25.584 1.00 76.31 115 PRO A CA 1
ATOM 949 C C . PRO A 1 115 ? 10.375 1.223 -26.708 1.00 76.31 115 PRO A C 1
ATOM 951 O O . PRO A 1 115 ? 11.175 1.546 -27.587 1.00 76.31 115 PRO A O 1
ATOM 954 N N . THR A 1 116 ? 9.138 1.726 -26.663 1.00 81.88 116 THR A N 1
ATOM 955 C CA . THR A 1 116 ? 8.644 2.813 -27.530 1.00 81.88 116 THR A CA 1
ATOM 956 C C . THR A 1 116 ? 8.198 3.988 -26.667 1.00 81.88 116 THR A C 1
ATOM 958 O O . THR A 1 116 ? 7.538 3.726 -25.665 1.00 81.88 116 THR A O 1
ATOM 961 N N . PRO A 1 117 ? 8.470 5.263 -27.030 1.00 78.75 117 PRO A N 1
ATOM 962 C CA . PRO A 1 117 ? 8.123 6.452 -26.230 1.00 78.75 117 PRO A CA 1
ATOM 963 C C . PRO A 1 117 ? 6.703 6.473 -25.646 1.00 78.75 117 PRO A C 1
ATOM 965 O O . PRO A 1 117 ? 6.504 6.945 -24.529 1.00 78.75 117 PRO A O 1
ATOM 968 N N . GLU A 1 118 ? 5.735 5.929 -26.379 1.00 77.31 118 GLU A N 1
ATOM 969 C CA . GLU A 1 118 ? 4.320 5.857 -26.001 1.00 77.31 118 GLU A CA 1
ATOM 970 C C . GLU A 1 118 ? 4.056 4.902 -24.825 1.00 77.31 118 GLU A C 1
ATOM 972 O O . GLU A 1 118 ? 3.200 5.190 -23.992 1.00 77.31 118 GLU A O 1
ATOM 977 N N . ASN A 1 119 ? 4.826 3.815 -24.702 1.00 74.81 119 ASN A N 1
ATOM 978 C CA . ASN A 1 119 ? 4.540 2.719 -23.768 1.00 74.81 119 ASN A CA 1
ATOM 979 C C . ASN A 1 119 ? 5.402 2.714 -22.495 1.00 74.81 119 ASN A C 1
ATOM 981 O O . ASN A 1 119 ? 5.099 1.965 -21.572 1.00 74.81 119 ASN A O 1
ATOM 985 N N . TRP A 1 120 ? 6.474 3.511 -22.417 1.00 81.56 120 TRP A N 1
ATOM 986 C CA . TRP A 1 120 ? 7.419 3.447 -21.283 1.00 81.56 120 TRP A CA 1
ATOM 987 C C . TRP A 1 120 ? 7.618 4.752 -20.514 1.00 81.56 120 TRP A C 1
ATOM 989 O O . TRP A 1 120 ? 8.179 4.711 -19.425 1.00 81.56 120 TRP A O 1
ATOM 999 N N . ARG A 1 121 ? 7.112 5.895 -21.000 1.00 87.19 121 ARG A N 1
ATOM 1000 C CA . ARG A 1 121 ? 7.323 7.192 -20.331 1.00 87.19 121 ARG A CA 1
ATOM 1001 C C . ARG A 1 121 ? 6.844 7.204 -18.875 1.00 87.19 121 ARG A C 1
ATOM 1003 O O . ARG A 1 121 ? 7.486 7.797 -18.019 1.00 87.19 121 ARG A O 1
ATOM 1010 N N . GLN A 1 122 ? 5.710 6.566 -18.587 1.00 86.19 122 GLN A N 1
ATOM 1011 C CA . GLN A 1 122 ? 5.192 6.479 -17.216 1.00 86.19 122 GLN A CA 1
ATOM 1012 C C . GLN A 1 122 ? 6.066 5.583 -16.327 1.00 86.19 122 GLN A C 1
ATOM 1014 O O . GLN A 1 122 ? 6.273 5.901 -15.161 1.00 86.19 122 GLN A O 1
ATOM 1019 N N . ILE A 1 123 ? 6.606 4.499 -16.892 1.00 88.69 123 ILE A N 1
ATOM 1020 C CA . ILE A 1 123 ? 7.505 3.567 -16.200 1.00 88.69 123 ILE A CA 1
ATOM 1021 C C . ILE A 1 123 ? 8.841 4.257 -15.892 1.00 88.69 123 ILE A C 1
ATOM 1023 O O . ILE A 1 123 ? 9.335 4.133 -14.779 1.00 88.69 123 ILE A O 1
ATOM 1027 N N . GLU A 1 124 ? 9.384 5.036 -16.833 1.00 90.50 124 GLU A N 1
ATOM 1028 C CA . GLU A 1 124 ? 10.615 5.820 -16.652 1.00 90.50 124 GLU A CA 1
ATOM 1029 C C . GLU A 1 124 ? 10.465 6.868 -15.541 1.00 90.50 124 GLU A C 1
ATOM 1031 O O . GLU A 1 124 ? 11.279 6.911 -14.624 1.00 90.50 124 GLU A O 1
ATOM 1036 N N . LEU A 1 125 ? 9.379 7.653 -15.560 1.00 91.69 125 LEU A N 1
ATOM 1037 C CA . LEU A 1 125 ? 9.098 8.637 -14.507 1.00 91.69 125 LEU A CA 1
ATOM 1038 C C . LEU A 1 125 ? 8.977 7.980 -13.128 1.00 91.69 125 LEU A C 1
ATOM 1040 O O . LEU A 1 125 ? 9.524 8.483 -12.148 1.00 91.69 125 LEU A O 1
ATOM 1044 N N . LEU A 1 126 ? 8.278 6.847 -13.054 1.00 92.88 126 LEU A N 1
ATOM 1045 C CA . LEU A 1 126 ? 8.132 6.086 -11.818 1.00 92.88 126 LEU A CA 1
ATOM 1046 C C . LEU A 1 126 ? 9.480 5.550 -11.326 1.00 92.88 126 LEU A C 1
ATOM 1048 O O . LEU A 1 126 ? 9.778 5.625 -10.134 1.00 92.88 126 LEU A O 1
ATOM 1052 N N . GLU A 1 127 ? 10.310 5.035 -12.229 1.00 94.56 127 GLU A N 1
ATOM 1053 C CA . GLU A 1 127 ? 11.654 4.573 -11.900 1.00 94.56 127 GLU A CA 1
ATOM 1054 C C . GLU A 1 127 ? 12.528 5.702 -11.357 1.00 94.56 127 GLU A C 1
ATOM 1056 O O . GLU A 1 127 ? 13.170 5.535 -10.319 1.00 94.56 127 GLU A O 1
ATOM 1061 N N . ASP A 1 128 ? 12.520 6.859 -12.015 1.00 95.56 128 ASP A N 1
ATOM 1062 C CA . ASP A 1 128 ? 13.267 8.035 -11.584 1.00 95.56 128 ASP A CA 1
ATOM 1063 C C . ASP A 1 128 ? 12.812 8.495 -10.196 1.00 95.56 128 ASP A C 1
ATOM 1065 O O . ASP A 1 128 ? 13.640 8.770 -9.324 1.00 95.56 128 ASP A O 1
ATOM 1069 N N . GLU A 1 129 ? 11.504 8.546 -9.938 1.00 96.12 129 GLU A N 1
ATOM 1070 C CA . GLU A 1 129 ? 10.966 8.868 -8.613 1.00 96.12 129 GLU A CA 1
ATOM 1071 C C . GLU A 1 129 ? 11.442 7.883 -7.535 1.00 96.12 129 GLU A C 1
ATOM 1073 O O . GLU A 1 129 ? 11.828 8.298 -6.432 1.00 96.12 129 GLU A O 1
ATOM 1078 N N . LEU A 1 130 ? 11.451 6.584 -7.846 1.00 97.31 130 LEU A N 1
ATOM 1079 C CA . LEU A 1 130 ? 11.921 5.537 -6.940 1.00 97.31 130 LEU A CA 1
ATOM 1080 C C . LEU A 1 130 ? 13.433 5.636 -6.694 1.00 97.31 130 LEU A C 1
ATOM 1082 O O . LEU A 1 130 ? 13.859 5.566 -5.541 1.00 97.31 130 LEU A O 1
ATOM 1086 N N . ARG A 1 131 ? 14.243 5.893 -7.728 1.00 98.00 131 ARG A N 1
ATOM 1087 C CA . ARG A 1 131 ? 15.698 6.103 -7.603 1.00 98.00 131 ARG A CA 1
ATOM 1088 C C . ARG A 1 131 ? 16.023 7.331 -6.758 1.00 98.00 131 ARG A C 1
ATOM 1090 O O . ARG A 1 131 ? 16.871 7.267 -5.868 1.00 98.00 131 ARG A O 1
ATOM 1097 N N . HIS A 1 132 ? 15.311 8.438 -6.970 1.00 97.88 132 HIS A N 1
ATOM 1098 C CA . HIS A 1 132 ? 15.467 9.636 -6.145 1.00 97.88 132 HIS A CA 1
ATOM 1099 C C . HIS A 1 132 ? 15.072 9.392 -4.683 1.00 97.88 132 HIS A C 1
ATOM 1101 O O . HIS A 1 132 ? 15.721 9.917 -3.770 1.00 97.88 132 HIS A O 1
ATOM 1107 N N . ARG A 1 133 ? 14.010 8.612 -4.439 1.00 97.25 133 ARG A N 1
ATOM 1108 C CA . ARG A 1 133 ? 13.624 8.195 -3.086 1.00 97.25 133 ARG A CA 1
ATOM 1109 C C . ARG A 1 133 ? 14.711 7.340 -2.445 1.00 97.25 133 ARG A C 1
ATOM 1111 O O . ARG A 1 133 ? 15.118 7.674 -1.337 1.00 97.25 133 ARG A O 1
ATOM 1118 N N . HIS A 1 134 ? 15.183 6.304 -3.130 1.00 98.31 134 HIS A N 1
ATOM 1119 C CA . HIS A 1 134 ? 16.214 5.388 -2.640 1.00 98.31 134 HIS A CA 1
ATOM 1120 C C . HIS A 1 134 ? 17.482 6.146 -2.229 1.00 98.31 134 HIS A C 1
ATOM 1122 O O . HIS A 1 134 ? 17.835 6.138 -1.053 1.00 98.31 134 HIS A O 1
ATOM 1128 N N . ALA A 1 135 ? 18.040 6.972 -3.120 1.00 97.75 135 ALA A N 1
ATOM 1129 C CA . ALA A 1 135 ? 19.226 7.777 -2.818 1.00 97.75 135 ALA A CA 1
ATOM 1130 C C . ALA A 1 135 ? 19.015 8.757 -1.645 1.00 97.75 135 ALA A C 1
ATOM 1132 O O . ALA A 1 135 ? 19.934 9.057 -0.878 1.00 97.75 135 ALA A O 1
ATOM 1133 N N . ARG A 1 136 ? 17.798 9.302 -1.480 1.00 96.88 136 ARG A N 1
ATOM 1134 C CA . ARG A 1 136 ? 17.462 10.131 -0.311 1.00 96.88 136 ARG A CA 1
ATOM 1135 C C . ARG A 1 136 ? 17.437 9.300 0.973 1.00 96.88 136 ARG A C 1
ATOM 1137 O O . ARG A 1 136 ? 17.895 9.805 1.996 1.00 96.88 136 ARG A O 1
ATOM 1144 N N . LEU A 1 137 ? 16.876 8.095 0.934 1.00 97.25 137 LEU A N 1
ATOM 1145 C CA . LEU A 1 137 ? 16.772 7.200 2.085 1.00 97.25 137 LEU A CA 1
ATOM 1146 C C . LEU A 1 137 ? 18.138 6.659 2.514 1.00 97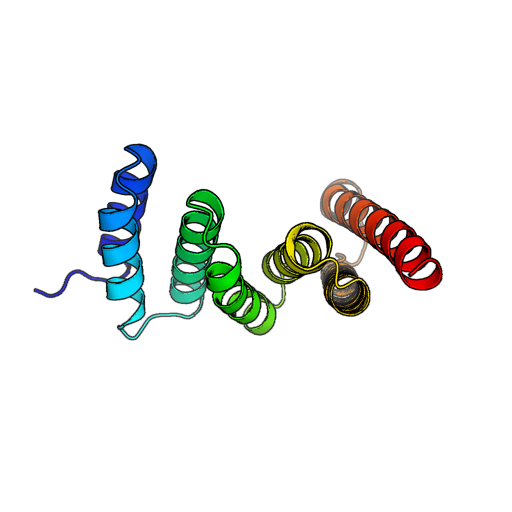.25 137 LEU A C 1
ATOM 1148 O O . LEU A 1 137 ? 18.426 6.698 3.704 1.00 97.25 137 LEU A O 1
ATOM 1152 N N . GLU A 1 138 ? 19.001 6.264 1.575 1.00 96.81 138 GLU A N 1
ATOM 1153 C CA . GLU A 1 138 ? 20.378 5.846 1.875 1.00 96.81 138 GLU A CA 1
ATOM 1154 C C . GLU A 1 138 ? 21.141 6.953 2.600 1.00 96.81 138 GLU A C 1
ATOM 1156 O O . GLU A 1 138 ? 21.733 6.738 3.652 1.00 96.81 138 GLU A O 1
ATOM 1161 N N . ARG A 1 139 ? 21.058 8.197 2.111 1.00 96.19 139 ARG A N 1
ATOM 1162 C CA . ARG A 1 139 ? 21.666 9.325 2.830 1.00 96.19 139 ARG A CA 1
ATOM 1163 C C . ARG A 1 139 ? 21.124 9.457 4.251 1.00 96.19 139 ARG A C 1
ATOM 1165 O O . ARG A 1 139 ? 21.899 9.775 5.141 1.00 96.19 139 ARG A O 1
ATOM 1172 N N . LYS A 1 140 ? 19.829 9.230 4.487 1.00 93.75 140 LYS A N 1
ATOM 1173 C CA . LYS A 1 140 ? 19.254 9.296 5.840 1.00 93.75 140 LYS A CA 1
ATOM 1174 C C . LYS A 1 140 ? 19.730 8.144 6.726 1.00 93.75 140 LYS A C 1
ATOM 1176 O O . LYS A 1 140 ? 20.025 8.409 7.884 1.00 93.75 140 LYS A O 1
ATOM 1181 N N . SER A 1 141 ? 19.845 6.924 6.196 1.00 93.44 141 SER A N 1
ATOM 1182 C CA . SER A 1 141 ? 20.252 5.750 6.980 1.00 93.44 141 SER A CA 1
ATOM 1183 C C . SER A 1 141 ? 21.678 5.872 7.518 1.00 93.44 141 SER A C 1
ATOM 1185 O O . SER A 1 141 ? 21.918 5.509 8.663 1.00 93.44 141 SER A O 1
ATOM 1187 N N . PHE A 1 142 ? 22.597 6.469 6.749 1.00 87.06 142 PHE A N 1
ATOM 1188 C CA . PHE A 1 142 ? 23.978 6.723 7.187 1.00 87.06 142 PHE A CA 1
ATOM 1189 C C . PHE A 1 142 ? 24.132 7.835 8.242 1.00 87.06 142 PHE A C 1
ATOM 1191 O O . PHE A 1 142 ? 25.203 7.950 8.834 1.00 87.06 142 PHE A O 1
ATOM 1198 N N . HIS A 1 143 ? 23.114 8.676 8.460 1.00 76.31 143 HIS A N 1
ATOM 1199 C CA . HIS A 1 143 ? 23.172 9.818 9.390 1.00 76.31 143 HIS A CA 1
ATOM 1200 C C . HIS A 1 143 ? 22.316 9.617 10.658 1.00 76.31 143 HIS A C 1
ATOM 1202 O O . HIS A 1 143 ? 22.091 10.577 11.398 1.00 76.31 143 HIS A O 1
ATOM 1208 N N . THR A 1 144 ? 21.837 8.394 10.899 1.00 56.97 144 THR A N 1
ATOM 1209 C CA . THR A 1 144 ? 21.144 7.957 12.130 1.00 56.97 144 THR A CA 1
ATOM 1210 C C . THR A 1 144 ? 22.025 7.036 12.947 1.00 56.97 144 THR A C 1
ATOM 1212 O O . THR A 1 144 ? 21.975 7.165 14.189 1.00 56.97 144 THR A O 1
#

Sequence (144 aa):
AVAEPDDLLSLARWHIRRQEYDEAETMLRQALAGEMPLALYQELVQELAYLLKRTGRSDEAVKYWQQIAVTSLDSVLGHLELAKYYEWQRRDWGEAIYWTEQALEIVGQMRPQPPTPENWRQIELLEDELRHRHARLERKSFHT

Foldseek 3Di:
DQDALVVLQVVLVVCVVVVVLVSSLVSLVSSCVDDDDLVSNLVSLVVNLVSCVVVVNNVVSLVSLVVNLVSDLQDLRSLCSQLCCCVPPVVPLVSNLVSLVSSLVSLVVNQDPPDDPVRCPVSVVSNVVSVVSNVVSVVSVVVD

pLDDT: mean 93.64, std 7.53, range [53.97, 98.56]